Protein AF-A0A936G7E5-F1 (afdb_monomer)

Secondary structure (DSSP, 8-state):
--EEETT-EE---GGGGT----TTHHHHHHHHH-HHHHHHHHHH-PPEEHHHHHHTTSSSEEESTTHHHHHHHHHHHHHTS-HHHHHHHHHHHHHHH-TTHHHHHHHHHHHHHHHHTSHHHHHHHHHHHTTS-----

Solvent-accessible surface area (backbone atoms only — not comparable to full-atom values): 7495 Å² total; per-residue (Å²): 141,42,76,35,44,57,87,40,67,46,58,71,54,32,52,68,31,42,35,46,60,53,97,43,42,83,56,52,41,27,72,39,53,34,57,71,54,36,50,52,32,39,74,65,44,45,76,40,42,30,64,57,26,36,79,40,53,65,22,78,43,70,24,64,96,55,31,68,63,52,53,51,50,54,50,54,55,60,72,72,44,67,62,68,59,53,52,52,50,54,52,52,52,46,54,74,77,46,77,58,50,66,62,49,39,53,51,24,50,54,45,32,57,57,26,64,70,36,72,49,16,56,40,13,50,52,18,56,77,70,73,47,84,59,80,77,131

Mean predicted aligned error: 3.02 Å

pLDDT: mean 96.69, std 2.19, range [79.81, 98.69]

Foldseek 3Di:
DAEEEQADKDWQPQVLLQFFRAPLLVQPVCVQQNPVVSVVRSNVRDIQGPVNCCVRRVGVYYHYPCRVVVVVVVVVVVVPDDPVVVVVVVVVVCCVRPVPSVVSNVVSVVRRVVRCPDPSNVQSVVCVVVVHRGDDD

Radius of gyration: 18.09 Å; Cα contacts (8 Å, |Δi|>4): 154; chains: 1; bounding box: 50×24×43 Å

Sequence (137 aa):
MRIAKSSAYFVVGFSGIALAPDSGISIFLPKYIGLGRAQEYFYSNKKISAQLGYEWGLVNQVGGFNYQRLVMQIAADHAKGPREAFAAGKKAFNRAILPNLEDALNYEGILQDVAGKSAEHKEGVKAFFEKRHPRFE

Nearest PDB structures (foldseek):
  3qk8-assembly1_A  TM=8.781E-01  e=4.441E-08  Mycobacterium marinum M
  7m3w-assembly1_B  TM=9.256E-01  e=2.377E-07  Mycobacterium avium subsp. paratuberculosis K-10
  1wz8-assembly1_E  TM=8.824E-01  e=1.027E-07  Thermus thermophilus HB8
  3qk8-assembly1_B  TM=8.708E-01  e=2.704E-07  Mycobacterium marinum M
  3q1t-assembly1_C  TM=8.759E-01  e=8.636E-07  Mycobacterium avium 104

Structure (mmCIF, N/CA/C/O backbone):
data_AF-A0A936G7E5-F1
#
_entry.id   AF-A0A936G7E5-F1
#
loop_
_atom_site.group_PDB
_atom_site.id
_atom_site.type_symbol
_atom_site.label_atom_id
_atom_site.label_alt_id
_atom_site.label_comp_id
_atom_site.label_asym_id
_atom_site.label_entity_id
_atom_site.label_seq_id
_atom_site.pdbx_PDB_ins_code
_atom_site.Cartn_x
_atom_site.Cartn_y
_atom_site.Cartn_z
_atom_site.occupancy
_atom_site.B_iso_or_equiv
_atom_site.auth_seq_id
_atom_site.auth_comp_id
_atom_site.auth_asym_id
_atom_si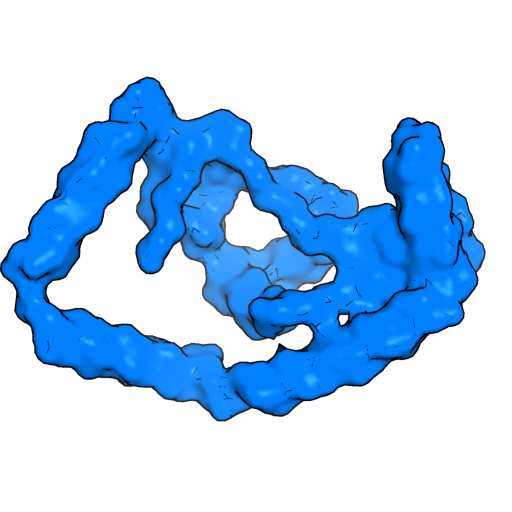te.auth_atom_id
_atom_site.pdbx_PDB_model_num
ATOM 1 N N . MET A 1 1 ? -9.662 -4.002 7.641 1.00 92.38 1 MET A N 1
ATOM 2 C CA . MET A 1 1 ? -9.148 -3.089 8.680 1.00 92.38 1 MET A CA 1
ATOM 3 C C . MET A 1 1 ? -7.648 -3.296 8.804 1.00 92.38 1 MET A C 1
ATOM 5 O O . MET A 1 1 ? -7.216 -4.439 8.722 1.00 92.38 1 MET A O 1
ATOM 9 N N . ARG A 1 2 ? -6.868 -2.223 8.938 1.00 97.06 2 ARG A N 1
ATOM 10 C CA . ARG A 1 2 ? -5.403 -2.250 9.056 1.00 97.06 2 ARG A CA 1
ATOM 11 C C . ARG A 1 2 ? -5.004 -1.567 10.360 1.00 97.06 2 ARG A C 1
ATOM 13 O O . ARG A 1 2 ? -5.317 -0.395 10.542 1.00 97.06 2 ARG A O 1
ATOM 20 N N . ILE A 1 3 ? -4.354 -2.294 11.260 1.00 97.75 3 ILE A N 1
ATOM 21 C CA . ILE A 1 3 ? -3.865 -1.777 12.544 1.00 97.75 3 ILE A CA 1
ATOM 22 C C . ILE A 1 3 ? -2.350 -1.924 12.512 1.00 97.75 3 ILE A C 1
ATOM 24 O O . ILE A 1 3 ? -1.853 -3.010 12.225 1.00 97.75 3 ILE A O 1
ATOM 28 N N . ALA A 1 4 ? -1.621 -0.846 12.772 1.00 97.94 4 ALA A N 1
ATOM 29 C CA . ALA A 1 4 ? -0.164 -0.851 12.750 1.00 97.94 4 ALA A CA 1
ATOM 30 C C . ALA A 1 4 ? 0.406 -0.642 14.150 1.00 97.94 4 ALA A C 1
ATOM 32 O O . ALA A 1 4 ? -0.167 0.081 14.964 1.00 97.94 4 ALA A O 1
ATOM 33 N N . LYS A 1 5 ? 1.561 -1.246 14.433 1.00 98.00 5 LYS A N 1
ATOM 34 C CA . LYS A 1 5 ? 2.352 -0.852 15.601 1.00 98.00 5 LYS A CA 1
ATOM 35 C C . LYS A 1 5 ? 2.950 0.532 15.346 1.00 98.00 5 LYS A C 1
ATOM 37 O O . LYS A 1 5 ? 3.311 0.828 14.211 1.00 98.00 5 LYS A O 1
ATOM 42 N N . SER A 1 6 ? 3.124 1.354 16.377 1.00 97.31 6 SER A N 1
ATOM 43 C CA . SER A 1 6 ? 3.730 2.690 16.242 1.00 97.31 6 SER A CA 1
ATOM 44 C C . SER A 1 6 ? 5.129 2.674 15.617 1.00 97.31 6 SER A C 1
ATOM 46 O O . SER A 1 6 ? 5.516 3.626 14.950 1.00 97.31 6 SER A O 1
ATOM 48 N N . SER A 1 7 ? 5.870 1.575 15.784 1.00 97.19 7 SER A N 1
ATOM 49 C CA . SER A 1 7 ? 7.194 1.368 15.189 1.00 97.19 7 SER A CA 1
ATOM 50 C C . SER A 1 7 ? 7.166 0.860 13.742 1.00 97.19 7 SER A C 1
ATOM 52 O O . SER A 1 7 ? 8.226 0.651 13.156 1.00 97.19 7 SER A O 1
ATOM 54 N N . ALA A 1 8 ? 5.989 0.569 13.180 1.00 98.12 8 ALA A N 1
ATOM 55 C CA . ALA A 1 8 ? 5.874 0.075 11.815 1.00 98.12 8 ALA A CA 1
ATOM 56 C C . ALA A 1 8 ? 6.103 1.201 10.799 1.00 98.12 8 ALA A C 1
ATOM 58 O O . ALA A 1 8 ? 5.846 2.380 11.055 1.00 98.12 8 ALA A O 1
ATOM 59 N N . TYR A 1 9 ? 6.557 0.809 9.616 1.00 98.44 9 TYR A N 1
ATOM 60 C CA . TYR A 1 9 ? 6.640 1.675 8.454 1.00 98.44 9 TYR A CA 1
ATOM 61 C C . TYR A 1 9 ? 6.302 0.873 7.197 1.00 98.44 9 TYR A C 1
ATOM 63 O O . TYR A 1 9 ? 6.408 -0.354 7.186 1.00 98.44 9 TYR A O 1
ATOM 71 N N . PHE A 1 10 ? 5.905 1.578 6.145 1.00 98.31 10 PHE A N 1
ATOM 72 C CA . PHE A 1 10 ? 5.518 1.016 4.857 1.00 98.31 10 PHE A CA 1
ATOM 73 C C . PHE A 1 10 ? 6.417 1.589 3.769 1.00 98.31 10 PHE A C 1
ATOM 75 O O . PHE A 1 10 ? 6.768 2.766 3.808 1.00 98.31 10 PHE A O 1
ATOM 82 N N . VAL A 1 11 ? 6.795 0.759 2.806 1.00 97.31 11 VAL A N 1
ATOM 83 C CA . VAL A 1 11 ? 7.578 1.155 1.632 1.00 97.31 11 VAL A CA 1
ATOM 84 C C . VAL A 1 11 ? 6.925 0.490 0.432 1.00 97.31 11 VAL A C 1
ATOM 86 O O . VAL A 1 11 ? 6.549 -0.676 0.530 1.00 97.31 11 VAL A O 1
ATOM 89 N N . VAL A 1 12 ? 6.770 1.221 -0.672 1.00 95.44 12 VAL A N 1
ATOM 90 C CA . VAL A 1 12 ? 6.211 0.653 -1.909 1.00 95.44 12 VAL A CA 1
ATOM 91 C C . VAL A 1 12 ? 7.171 -0.387 -2.496 1.00 95.44 12 VAL A C 1
ATOM 93 O O . VAL A 1 12 ? 6.743 -1.452 -2.916 1.00 95.44 12 VAL A O 1
ATOM 96 N N . GLY A 1 13 ? 8.478 -0.124 -2.445 1.00 94.44 13 GLY A N 1
ATOM 97 C CA . GLY A 1 13 ? 9.535 -1.124 -2.596 1.00 94.44 13 GLY A CA 1
ATOM 98 C C . GLY A 1 13 ? 9.980 -1.360 -4.034 1.00 94.44 13 GLY A C 1
ATOM 99 O O . GLY A 1 13 ? 11.182 -1.424 -4.280 1.00 94.44 13 GLY A O 1
ATOM 100 N N . PHE A 1 14 ? 9.038 -1.439 -4.976 1.00 96.06 14 PHE A N 1
ATOM 101 C CA . PHE A 1 14 ? 9.294 -1.866 -6.359 1.00 96.06 14 PHE A CA 1
ATOM 102 C C . PHE A 1 14 ? 10.338 -1.018 -7.096 1.00 96.06 14 PHE A C 1
ATOM 104 O O . PHE A 1 14 ? 11.285 -1.559 -7.664 1.00 96.06 14 PHE A O 1
ATOM 111 N N . SER A 1 15 ? 10.238 0.309 -7.019 1.00 94.31 15 SER A N 1
ATOM 112 C CA . SER A 1 15 ? 11.181 1.223 -7.680 1.00 94.31 15 SER A CA 1
ATOM 113 C C . SER A 1 15 ? 12.614 1.103 -7.153 1.00 94.31 15 SER A C 1
ATOM 115 O O . SER A 1 15 ? 13.561 1.375 -7.883 1.00 94.31 15 SER A O 1
ATOM 117 N N . GLY A 1 16 ? 12.801 0.627 -5.915 1.00 93.12 16 GLY A N 1
ATOM 118 C CA . GLY A 1 16 ? 14.127 0.377 -5.345 1.00 93.12 16 GLY A CA 1
ATOM 119 C C . GLY A 1 16 ? 14.914 -0.720 -6.061 1.00 93.12 16 GLY A C 1
ATOM 120 O O . GLY A 1 16 ? 16.135 -0.763 -5.940 1.00 93.12 16 GLY A O 1
ATOM 121 N N . ILE A 1 17 ? 14.223 -1.583 -6.808 1.00 96.50 17 ILE A N 1
ATOM 122 C CA . ILE A 1 17 ? 14.804 -2.648 -7.632 1.00 96.50 17 ILE A CA 1
ATOM 123 C C . ILE 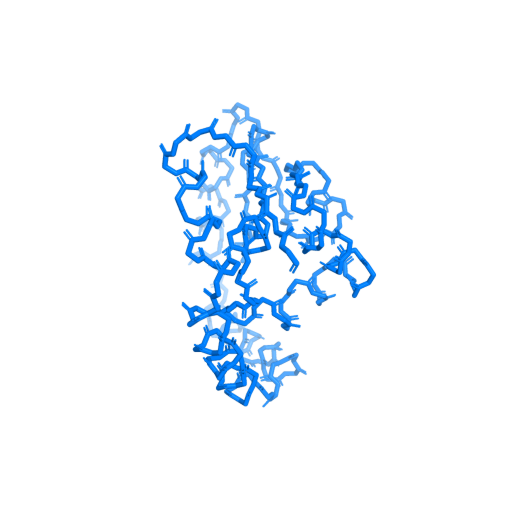A 1 17 ? 14.319 -2.566 -9.087 1.00 96.50 17 ILE A C 1
ATOM 125 O O . ILE A 1 17 ? 14.261 -3.586 -9.768 1.00 96.50 17 ILE A O 1
ATOM 129 N N . ALA A 1 18 ? 13.952 -1.362 -9.545 1.00 97.12 18 ALA A N 1
ATOM 130 C CA . ALA A 1 18 ? 13.476 -1.083 -10.904 1.00 97.12 18 ALA A CA 1
ATOM 131 C C . ALA A 1 18 ? 12.336 -2.006 -11.379 1.00 97.12 18 ALA A C 1
ATOM 133 O O . ALA A 1 18 ? 12.337 -2.512 -12.499 1.00 97.12 18 ALA A O 1
ATOM 134 N N . LEU A 1 19 ? 11.355 -2.233 -10.504 1.00 97.88 19 LEU A N 1
ATOM 135 C CA . LEU A 1 19 ? 10.123 -2.945 -10.829 1.00 97.88 19 LEU A CA 1
ATOM 136 C C . LEU A 1 19 ? 8.918 -2.007 -10.908 1.00 97.88 19 LEU A C 1
ATOM 138 O O . LEU A 1 19 ? 8.880 -0.936 -10.291 1.00 97.88 19 LEU A O 1
ATOM 142 N N . ALA A 1 20 ? 7.912 -2.451 -11.658 1.00 97.38 20 ALA A N 1
ATOM 143 C CA . ALA A 1 20 ? 6.600 -1.826 -11.697 1.00 97.38 20 ALA A CA 1
ATOM 144 C C . ALA A 1 20 ? 5.789 -2.190 -10.434 1.00 97.38 20 ALA A C 1
ATOM 146 O O . ALA A 1 20 ? 6.139 -3.136 -9.725 1.00 97.38 20 ALA A O 1
ATOM 147 N N . PRO A 1 21 ? 4.703 -1.461 -10.116 1.00 96.75 21 PRO A N 1
ATOM 148 C CA . PRO A 1 21 ? 3.756 -1.901 -9.097 1.00 96.75 21 PRO A CA 1
ATOM 149 C C . PRO A 1 21 ? 3.120 -3.250 -9.454 1.00 96.75 21 PRO A C 1
ATOM 151 O O . PRO A 1 21 ? 2.821 -3.500 -10.620 1.00 96.75 21 PRO A O 1
ATOM 154 N N . ASP A 1 22 ? 2.840 -4.067 -8.439 1.00 96.81 22 ASP A N 1
ATOM 155 C CA . ASP A 1 22 ? 2.047 -5.293 -8.562 1.00 96.81 22 ASP A CA 1
ATOM 156 C C . ASP A 1 22 ? 0.979 -5.416 -7.464 1.00 96.81 22 ASP A C 1
ATOM 158 O O . ASP A 1 22 ? 0.801 -4.518 -6.633 1.00 96.81 22 ASP A O 1
ATOM 162 N N . SER A 1 23 ? 0.255 -6.540 -7.453 1.00 96.12 23 SER A N 1
ATOM 163 C CA . SER A 1 23 ? -0.685 -6.922 -6.388 1.00 96.12 23 SER A CA 1
ATOM 164 C C . SER A 1 23 ? -1.822 -5.913 -6.141 1.00 96.12 23 SER A C 1
ATOM 166 O O . SER A 1 23 ? -2.385 -5.825 -5.045 1.00 96.12 23 SER A O 1
ATOM 168 N N . GLY A 1 24 ? -2.180 -5.143 -7.165 1.00 95.81 24 GLY A N 1
ATOM 169 C CA . GLY A 1 24 ? -3.219 -4.124 -7.164 1.00 95.81 24 GLY A CA 1
ATOM 170 C C . GLY A 1 24 ? -2.776 -2.800 -6.545 1.00 95.81 24 GLY A C 1
ATOM 171 O O . GLY A 1 24 ? -3.628 -1.960 -6.240 1.00 95.81 24 GLY A O 1
ATOM 172 N N . ILE A 1 25 ? -1.476 -2.584 -6.312 1.00 95.88 25 ILE A N 1
ATOM 173 C CA . ILE A 1 25 ? -0.961 -1.348 -5.706 1.00 95.88 25 ILE A CA 1
ATOM 174 C C . ILE A 1 25 ? -1.308 -0.118 -6.551 1.00 95.88 25 ILE A C 1
ATOM 176 O O . ILE A 1 25 ? -1.617 0.928 -5.971 1.00 95.88 25 ILE A O 1
ATOM 180 N N . SER A 1 26 ? -1.370 -0.250 -7.881 1.00 95.62 26 SER A N 1
ATOM 181 C CA . SER A 1 26 ? -1.815 0.818 -8.791 1.00 95.62 26 SER A CA 1
ATOM 182 C C . SER A 1 26 ? -3.257 1.277 -8.532 1.00 95.62 26 SER A C 1
ATOM 184 O O . SER A 1 26 ? -3.605 2.420 -8.825 1.00 95.62 26 SER A O 1
ATOM 186 N N . ILE A 1 27 ? -4.088 0.429 -7.917 1.00 95.69 27 ILE A N 1
ATOM 187 C CA . ILE A 1 27 ? -5.450 0.759 -7.490 1.00 95.69 27 ILE A CA 1
ATOM 188 C C . ILE A 1 27 ? -5.474 1.183 -6.023 1.00 95.69 27 ILE A C 1
ATOM 190 O O . ILE A 1 27 ? -6.046 2.218 -5.670 1.00 95.69 27 ILE A O 1
ATOM 194 N N . PHE A 1 28 ? -4.923 0.351 -5.141 1.00 95.44 28 PHE A N 1
ATOM 195 C CA . PHE A 1 28 ? -5.134 0.483 -3.705 1.00 95.44 28 PHE A CA 1
ATOM 196 C C . PHE A 1 28 ? -4.411 1.688 -3.120 1.00 95.44 28 PHE A C 1
ATOM 198 O O . PHE A 1 28 ? -5.011 2.433 -2.344 1.00 95.44 28 PHE A O 1
ATOM 205 N N . LEU A 1 29 ? -3.147 1.905 -3.488 1.00 96.25 29 LEU A N 1
ATOM 206 C CA . LEU A 1 29 ? -2.353 2.973 -2.892 1.00 96.25 29 LEU A CA 1
ATOM 207 C C . LEU A 1 29 ? -2.936 4.359 -3.233 1.00 96.25 29 LEU A C 1
ATOM 209 O O . LEU A 1 29 ? -3.223 5.101 -2.290 1.00 96.25 29 LEU A O 1
ATOM 213 N N . PRO A 1 30 ? -3.252 4.697 -4.503 1.00 95.88 30 PRO A N 1
ATOM 214 C CA . PRO A 1 30 ? -3.921 5.958 -4.828 1.00 95.88 30 PRO A CA 1
ATOM 215 C C . PRO A 1 30 ? -5.286 6.128 -4.156 1.00 95.88 30 PRO A C 1
ATOM 217 O O . PRO A 1 30 ? -5.626 7.240 -3.759 1.00 95.88 30 PRO A O 1
ATOM 220 N N . LYS A 1 31 ? -6.068 5.051 -3.991 1.00 94.62 31 LYS A N 1
ATOM 221 C CA . LYS A 1 31 ? -7.367 5.118 -3.299 1.00 94.62 31 LYS A CA 1
ATOM 222 C C . LYS A 1 31 ? -7.234 5.408 -1.809 1.00 94.62 31 LYS A C 1
ATOM 224 O O . LYS A 1 31 ? -8.126 6.038 -1.251 1.00 94.62 31 LYS A O 1
ATOM 229 N N . TYR A 1 32 ? -6.167 4.939 -1.165 1.00 95.19 32 TYR A N 1
ATOM 230 C CA . TYR A 1 32 ? -5.954 5.196 0.256 1.00 95.19 32 TYR A CA 1
ATOM 231 C C . TYR A 1 32 ? -5.333 6.563 0.504 1.00 95.19 32 TYR A C 1
ATOM 233 O O . TYR A 1 32 ? -5.867 7.307 1.312 1.00 95.19 32 TYR A O 1
ATOM 241 N N . ILE A 1 33 ? -4.241 6.906 -0.184 1.00 97.12 33 ILE A N 1
ATOM 242 C CA . ILE A 1 33 ? -3.440 8.092 0.168 1.00 97.12 33 ILE A CA 1
ATOM 243 C C . ILE A 1 33 ? -3.517 9.233 -0.855 1.00 97.12 33 ILE A C 1
ATOM 245 O O . ILE A 1 33 ? -2.921 10.290 -0.634 1.00 97.12 33 ILE A O 1
ATOM 249 N N . GLY A 1 34 ? -4.273 9.054 -1.942 1.00 97.44 34 GLY A N 1
ATOM 250 C CA . GLY A 1 34 ? -4.348 9.973 -3.078 1.00 97.44 34 GLY A CA 1
ATOM 251 C C . GLY A 1 34 ? -3.267 9.698 -4.128 1.00 97.44 34 GLY A C 1
ATOM 252 O O . GLY A 1 34 ? -2.161 9.265 -3.803 1.00 97.44 34 GLY A O 1
ATOM 253 N N . LEU A 1 35 ? -3.575 9.973 -5.402 1.00 97.62 35 LEU A N 1
ATOM 254 C CA . LEU A 1 35 ? -2.684 9.675 -6.532 1.00 97.62 35 LEU A CA 1
ATOM 255 C C . LEU A 1 35 ? -1.323 10.378 -6.426 1.00 97.62 35 LEU A C 1
ATOM 257 O O . LEU A 1 35 ? -0.299 9.725 -6.598 1.00 97.62 35 LEU A O 1
ATOM 261 N N . GLY A 1 36 ? -1.300 11.670 -6.080 1.00 98.38 36 GLY A N 1
ATOM 262 C CA . GLY A 1 36 ? -0.047 12.428 -5.977 1.00 98.38 36 GLY A CA 1
ATOM 263 C C . GLY A 1 36 ? 0.917 11.846 -4.939 1.00 98.38 36 GLY A C 1
ATOM 264 O O . GLY A 1 36 ? 2.094 11.653 -5.228 1.00 98.38 36 GLY A O 1
ATOM 265 N N . ARG A 1 37 ? 0.407 11.467 -3.756 1.00 98.12 37 ARG A N 1
ATOM 266 C CA . ARG A 1 37 ? 1.227 10.817 -2.719 1.00 98.12 37 ARG A CA 1
ATOM 267 C C . ARG A 1 37 ? 1.656 9.415 -3.140 1.00 98.12 37 ARG A C 1
ATOM 269 O O . ARG A 1 37 ? 2.795 9.032 -2.903 1.00 98.12 37 ARG A O 1
ATOM 276 N N . ALA A 1 38 ? 0.769 8.651 -3.778 1.00 98.06 38 ALA A N 1
ATOM 277 C CA . ALA A 1 38 ? 1.105 7.322 -4.281 1.00 98.06 38 ALA A CA 1
ATOM 278 C C . ALA A 1 38 ? 2.266 7.373 -5.288 1.00 98.06 38 ALA A C 1
ATOM 280 O O . ALA A 1 38 ? 3.207 6.593 -5.169 1.00 98.06 38 ALA A O 1
ATOM 281 N N . GLN A 1 39 ? 2.235 8.328 -6.221 1.00 97.81 39 GLN A N 1
ATOM 282 C CA . GLN A 1 39 ? 3.312 8.554 -7.185 1.00 97.81 39 GLN A CA 1
ATOM 283 C C . GLN A 1 39 ? 4.605 9.006 -6.502 1.00 97.81 39 GLN A C 1
ATOM 285 O O . GLN A 1 39 ? 5.651 8.412 -6.744 1.00 97.81 39 GLN A O 1
ATOM 290 N N . GLU A 1 40 ? 4.540 9.996 -5.605 1.00 97.94 40 GLU A N 1
ATOM 291 C CA . GLU A 1 40 ? 5.716 10.472 -4.865 1.00 97.94 40 GLU A CA 1
ATOM 292 C C . GLU A 1 40 ? 6.425 9.322 -4.134 1.00 97.94 40 GLU A C 1
ATOM 294 O O . GLU A 1 40 ? 7.647 9.183 -4.221 1.00 97.94 40 GLU A O 1
ATOM 299 N N . TYR A 1 41 ? 5.672 8.477 -3.428 1.00 97.81 41 TYR A N 1
ATOM 300 C CA . TYR A 1 41 ? 6.238 7.381 -2.640 1.00 97.81 41 TYR A CA 1
ATOM 301 C C . TYR A 1 41 ? 6.640 6.170 -3.478 1.00 97.81 41 TYR A C 1
ATOM 303 O O . TYR A 1 41 ? 7.561 5.455 -3.083 1.00 97.81 41 TYR A O 1
ATOM 311 N N . PHE A 1 42 ? 6.014 5.962 -4.638 1.00 97.81 42 PHE A N 1
ATOM 312 C CA . PHE A 1 42 ? 6.516 5.011 -5.621 1.00 97.81 42 PHE A CA 1
ATOM 313 C C . PHE A 1 42 ? 7.868 5.482 -6.170 1.00 97.81 42 PHE A C 1
ATOM 315 O O . PHE A 1 42 ? 8.843 4.757 -6.032 1.00 97.81 42 PHE A O 1
ATOM 322 N N . TYR A 1 43 ? 7.990 6.705 -6.692 1.00 96.19 43 TYR A N 1
ATOM 323 C CA . TYR A 1 43 ? 9.244 7.173 -7.304 1.00 96.19 43 TYR A CA 1
ATOM 324 C C . TYR A 1 43 ? 10.384 7.356 -6.300 1.00 96.19 43 TYR A C 1
ATOM 326 O O . TYR A 1 43 ? 11.525 7.008 -6.582 1.00 96.19 43 TYR A O 1
ATOM 334 N N . SER A 1 44 ? 10.091 7.897 -5.117 1.00 95.69 44 SER A N 1
ATOM 335 C CA . SER A 1 44 ? 11.125 8.178 -4.114 1.00 95.69 44 SER A CA 1
ATOM 336 C C . SER A 1 44 ? 11.509 6.970 -3.259 1.00 95.69 44 SER A C 1
ATOM 338 O O . SER A 1 44 ? 12.504 7.032 -2.537 1.00 95.69 44 SER A O 1
ATOM 340 N N . ASN A 1 45 ? 10.699 5.906 -3.283 1.00 95.25 45 ASN A N 1
ATOM 341 C CA . ASN A 1 45 ? 10.832 4.721 -2.434 1.00 95.25 45 ASN A CA 1
ATOM 342 C C . ASN A 1 45 ? 10.992 5.037 -0.928 1.00 95.25 45 ASN A C 1
ATOM 344 O O . ASN A 1 45 ? 11.638 4.303 -0.174 1.00 95.25 45 ASN A O 1
ATOM 348 N N . LYS A 1 46 ? 10.437 6.168 -0.475 1.00 96.88 46 LYS A N 1
ATOM 349 C CA . LYS A 1 46 ? 10.522 6.618 0.919 1.00 96.88 46 LYS A CA 1
ATOM 350 C C . LYS A 1 46 ? 9.658 5.757 1.842 1.00 96.88 46 LYS A C 1
ATOM 352 O O . LYS A 1 46 ? 8.684 5.126 1.435 1.00 96.88 46 LYS A O 1
ATOM 357 N N . LYS A 1 47 ? 9.998 5.785 3.133 1.00 98.12 47 LYS A N 1
ATOM 358 C CA . LYS A 1 47 ? 9.206 5.160 4.199 1.00 98.12 47 LYS A CA 1
ATOM 359 C C . LYS A 1 47 ? 8.011 6.037 4.571 1.00 98.12 47 LYS A C 1
ATOM 361 O O . LYS A 1 47 ? 8.184 7.214 4.869 1.00 98.12 47 LYS A O 1
ATOM 366 N N . ILE A 1 48 ? 6.833 5.431 4.655 1.00 98.44 48 ILE A N 1
ATOM 367 C CA . ILE A 1 48 ? 5.639 5.994 5.291 1.00 98.44 48 ILE A CA 1
ATOM 368 C C . ILE A 1 48 ? 5.608 5.466 6.727 1.00 98.44 48 ILE A C 1
ATOM 370 O O . ILE A 1 48 ? 5.526 4.256 6.934 1.00 98.44 48 ILE A O 1
ATOM 374 N N . SER A 1 49 ? 5.696 6.340 7.730 1.00 98.62 49 SER A N 1
ATOM 375 C CA . SER A 1 49 ? 5.578 5.919 9.134 1.00 98.62 49 SER A CA 1
ATOM 376 C C . SER A 1 49 ? 4.152 5.451 9.455 1.00 98.62 49 SER A C 1
ATOM 378 O O . SER A 1 49 ? 3.201 5.836 8.777 1.00 98.62 49 SER A O 1
ATOM 380 N N . ALA A 1 50 ? 3.969 4.651 10.511 1.00 98.31 50 ALA A N 1
ATOM 381 C CA . ALA A 1 50 ? 2.631 4.256 10.966 1.00 98.31 50 ALA A CA 1
ATOM 382 C C . ALA A 1 50 ? 1.717 5.462 11.244 1.00 98.31 50 ALA A C 1
ATOM 384 O O . ALA A 1 50 ? 0.542 5.435 10.882 1.00 98.31 50 ALA A O 1
ATOM 385 N N . GLN A 1 51 ? 2.271 6.524 11.836 1.00 98.31 51 GLN A N 1
ATOM 386 C CA . GLN A 1 51 ? 1.544 7.752 12.151 1.00 98.31 51 GLN A CA 1
ATOM 387 C C . GLN A 1 51 ? 1.087 8.486 10.883 1.00 98.31 51 GLN A C 1
ATOM 389 O O . GLN A 1 51 ? -0.093 8.795 10.742 1.00 98.31 51 GLN A O 1
ATOM 394 N N . LEU A 1 52 ? 1.986 8.666 9.913 1.00 98.12 52 LEU A N 1
ATOM 395 C CA . LEU A 1 52 ? 1.644 9.280 8.630 1.00 98.12 52 LEU A CA 1
ATOM 396 C C . LEU A 1 52 ? 0.636 8.425 7.849 1.00 98.12 52 LEU A C 1
ATOM 398 O O . LEU A 1 52 ? -0.309 8.929 7.248 1.00 98.12 52 LEU A O 1
ATOM 402 N N . GLY A 1 53 ? 0.799 7.102 7.910 1.00 98.38 53 GLY A N 1
ATOM 403 C CA . GLY A 1 53 ? -0.148 6.159 7.333 1.00 98.38 53 GLY A CA 1
ATOM 404 C C . GLY A 1 53 ? -1.542 6.269 7.952 1.00 98.38 53 GLY A C 1
ATOM 405 O O . GLY A 1 53 ? -2.527 6.066 7.249 1.00 98.38 53 GLY A O 1
ATOM 406 N N . TYR A 1 54 ? -1.653 6.598 9.238 1.00 98.12 54 TYR A N 1
ATOM 407 C CA . TYR A 1 54 ? -2.939 6.837 9.889 1.00 98.12 54 TYR A CA 1
ATOM 408 C C . TYR A 1 54 ? -3.568 8.146 9.415 1.00 98.12 54 TYR A C 1
ATOM 410 O O . TYR A 1 54 ? -4.721 8.148 8.990 1.00 98.12 54 TYR A O 1
ATOM 418 N N . GLU A 1 55 ? -2.788 9.226 9.393 1.00 98.19 55 GLU A N 1
ATOM 419 C CA . GLU A 1 55 ? -3.224 10.547 8.920 1.00 98.19 55 GLU A CA 1
ATOM 420 C C . GLU A 1 55 ? -3.724 10.521 7.472 1.00 98.19 55 GLU A C 1
ATOM 422 O O . GLU A 1 55 ? -4.650 11.247 7.115 1.00 98.19 55 GLU A O 1
ATOM 427 N N . TRP A 1 56 ? -3.141 9.665 6.631 1.00 97.81 56 TRP A N 1
ATOM 428 C CA . TRP A 1 56 ? -3.550 9.511 5.236 1.00 97.81 56 TRP A CA 1
ATOM 429 C C . TRP A 1 56 ? -4.581 8.408 4.997 1.00 97.81 56 TRP A C 1
ATOM 431 O O . TRP A 1 56 ? -4.999 8.234 3.861 1.00 97.81 56 TRP A O 1
ATOM 441 N N . GLY A 1 57 ? -4.981 7.635 6.010 1.00 96.62 57 GLY A N 1
ATOM 442 C CA . GLY A 1 57 ? -5.932 6.526 5.845 1.00 96.62 57 GLY A CA 1
ATOM 443 C C . GLY A 1 57 ? -5.341 5.231 5.259 1.00 96.62 57 GLY A C 1
ATOM 444 O O . GLY A 1 57 ? -6.068 4.263 4.992 1.00 96.62 57 GLY A O 1
ATOM 445 N N . LEU A 1 58 ? -4.014 5.150 5.110 1.00 97.88 58 LEU A N 1
ATOM 446 C CA . LEU A 1 58 ? -3.309 3.903 4.798 1.00 97.88 58 LEU A CA 1
ATOM 447 C C . LEU A 1 58 ? -3.455 2.878 5.926 1.00 97.88 58 LEU A C 1
ATOM 449 O O . LEU A 1 58 ? -3.530 1.688 5.646 1.00 97.88 58 LEU A O 1
ATOM 453 N N . VAL A 1 59 ? -3.564 3.300 7.185 1.00 98.06 59 VAL A N 1
ATOM 454 C CA . VAL A 1 59 ? -3.948 2.432 8.310 1.00 98.06 59 VAL A CA 1
ATOM 455 C C . VAL A 1 59 ? -5.124 3.031 9.067 1.00 98.06 59 VAL A C 1
ATOM 457 O O . VAL A 1 59 ? -5.321 4.238 9.074 1.00 98.06 59 VAL A O 1
ATOM 460 N N . ASN A 1 60 ? -5.935 2.180 9.691 1.00 97.44 60 ASN A N 1
ATOM 461 C CA . ASN A 1 60 ? -7.116 2.615 10.431 1.00 97.44 60 ASN A CA 1
ATOM 462 C C . ASN A 1 60 ? -6.796 2.999 11.875 1.00 97.44 60 ASN A C 1
ATOM 464 O O . ASN A 1 60 ? -7.528 3.796 12.441 1.00 97.44 60 ASN A O 1
ATOM 468 N N . GLN A 1 61 ? -5.764 2.402 12.482 1.00 96.81 61 GLN A N 1
ATOM 469 C CA . GLN A 1 61 ? -5.341 2.686 13.855 1.00 96.81 61 GLN A CA 1
ATOM 470 C C . GLN A 1 61 ? -3.849 2.403 14.047 1.00 96.81 61 GLN A C 1
ATOM 472 O O . GLN A 1 61 ? -3.277 1.542 13.367 1.00 96.81 61 GLN A O 1
ATOM 477 N N . VAL A 1 62 ? -3.250 3.082 15.026 1.00 97.38 62 VAL A N 1
ATOM 478 C CA . VAL A 1 62 ? -1.862 2.879 15.455 1.00 97.38 62 VAL A CA 1
ATOM 479 C C . VAL A 1 62 ? -1.843 2.492 16.930 1.00 97.38 62 VAL A C 1
ATOM 481 O O . VAL A 1 62 ? -2.334 3.228 17.780 1.00 97.38 62 VAL A O 1
ATOM 484 N N . GLY A 1 63 ? -1.276 1.328 17.238 1.00 95.06 63 GLY A N 1
ATOM 485 C CA . GLY A 1 63 ? -1.100 0.835 18.602 1.00 95.06 63 GLY A CA 1
ATOM 486 C C . GLY A 1 63 ? 0.348 0.972 19.068 1.00 95.06 63 GLY A C 1
ATOM 487 O O . GLY A 1 63 ? 1.271 0.558 18.368 1.00 95.06 63 GLY A O 1
ATOM 488 N N . GLY A 1 64 ? 0.554 1.523 20.262 1.00 94.44 64 GLY A N 1
ATOM 489 C CA . GLY A 1 64 ? 1.867 1.595 20.904 1.00 94.44 64 GLY A CA 1
ATOM 490 C C . GLY A 1 64 ? 2.192 0.316 21.682 1.00 94.44 64 GLY A C 1
ATOM 491 O O . GLY A 1 64 ? 2.171 -0.794 21.146 1.00 94.44 64 GLY A O 1
ATOM 492 N N . PHE A 1 65 ? 2.459 0.464 22.981 1.00 93.19 65 PHE A N 1
ATOM 493 C CA . PHE A 1 65 ? 2.718 -0.657 23.897 1.00 93.19 65 PHE A CA 1
ATOM 494 C C . PHE A 1 65 ? 1.513 -1.604 24.053 1.00 93.19 65 PHE A C 1
ATOM 496 O O . PHE A 1 65 ? 1.678 -2.791 24.316 1.00 93.19 65 PHE A O 1
ATOM 503 N N . ASN A 1 66 ? 0.295 -1.100 23.848 1.00 89.56 66 ASN A N 1
ATOM 504 C CA . ASN A 1 66 ? -0.957 -1.846 23.963 1.00 89.56 66 ASN A CA 1
ATOM 505 C C . ASN A 1 66 ? -1.405 -2.523 22.653 1.00 89.56 66 ASN A C 1
ATOM 507 O O . ASN A 1 66 ? -2.514 -3.054 22.614 1.00 89.56 66 ASN A O 1
ATOM 511 N N . TYR A 1 67 ? -0.577 -2.523 21.599 1.00 96.19 67 TYR A N 1
ATOM 512 C CA . TYR A 1 67 ? -0.936 -3.005 20.258 1.00 96.19 67 TYR A CA 1
ATOM 513 C C . TYR A 1 67 ? -1.648 -4.367 20.258 1.00 96.19 67 TYR A C 1
ATOM 515 O O . TYR A 1 67 ? -2.710 -4.497 19.659 1.00 96.19 67 TYR A O 1
ATOM 523 N N . GLN A 1 68 ? -1.125 -5.366 20.979 1.00 96.81 68 GLN A N 1
ATOM 524 C CA . GLN A 1 68 ? -1.746 -6.697 20.992 1.00 96.81 68 GLN A CA 1
ATOM 525 C C . GLN A 1 68 ? -3.132 -6.702 21.634 1.00 96.81 68 GLN A C 1
ATOM 527 O O . GLN A 1 68 ? -4.068 -7.289 21.096 1.00 96.81 68 GLN A O 1
ATOM 532 N N . ARG A 1 69 ? -3.291 -5.997 22.760 1.00 96.44 69 ARG A N 1
ATOM 533 C CA . ARG A 1 69 ? -4.594 -5.864 23.418 1.00 96.44 69 ARG A CA 1
ATOM 534 C C . ARG A 1 69 ? -5.594 -5.164 22.497 1.00 96.44 69 ARG A C 1
ATOM 536 O O . ARG A 1 69 ? -6.728 -5.615 22.396 1.00 96.44 69 ARG A O 1
ATOM 543 N N . LEU A 1 70 ? -5.162 -4.106 21.810 1.00 95.69 70 LEU A N 1
ATOM 544 C CA . LEU A 1 70 ? -5.982 -3.364 20.853 1.00 95.69 70 LEU A CA 1
ATOM 545 C C . LEU A 1 70 ? -6.482 -4.262 19.712 1.00 95.69 70 LEU A C 1
ATOM 547 O O . LEU A 1 70 ? -7.679 -4.294 19.436 1.00 95.69 70 LEU A O 1
ATOM 551 N N . VAL A 1 71 ? -5.577 -5.017 19.079 1.00 97.62 71 VAL A N 1
ATOM 552 C CA . VAL A 1 71 ? -5.915 -5.939 17.982 1.00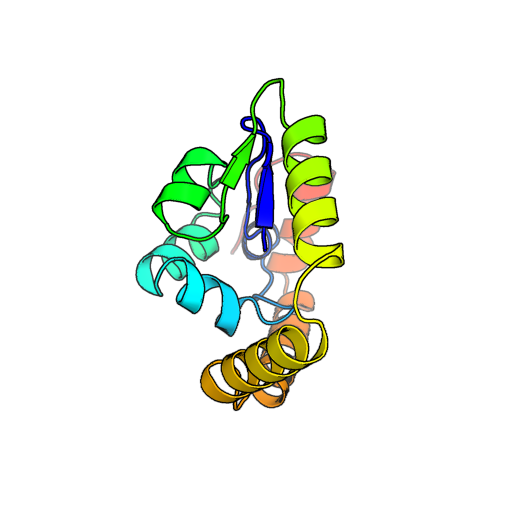 97.62 71 VAL A CA 1
ATOM 553 C C . VAL A 1 71 ? -6.910 -7.001 18.447 1.00 97.62 71 VAL A C 1
ATOM 555 O O . VAL A 1 71 ? -7.924 -7.217 17.783 1.00 97.62 71 VAL A O 1
ATOM 558 N N . MET A 1 72 ? -6.653 -7.628 19.599 1.00 98.00 72 MET A N 1
ATOM 559 C CA . MET A 1 72 ? -7.523 -8.673 20.146 1.00 98.00 72 MET A CA 1
ATOM 560 C C . MET A 1 72 ? -8.914 -8.147 20.494 1.00 98.00 72 MET A C 1
ATOM 562 O O . MET A 1 72 ? -9.905 -8.802 20.178 1.00 98.00 72 MET A O 1
ATOM 566 N N . GLN A 1 73 ? -8.997 -6.958 21.095 1.00 97.25 73 GLN A N 1
ATOM 567 C CA . GLN A 1 73 ? -10.272 -6.325 21.420 1.00 97.25 73 GLN A CA 1
ATOM 568 C C . GLN A 1 73 ? -11.093 -6.065 20.153 1.00 97.25 73 GLN A C 1
ATOM 570 O O . GLN A 1 73 ? -12.233 -6.508 20.049 1.00 97.25 73 GLN A O 1
ATOM 575 N N . ILE A 1 74 ? -10.482 -5.435 19.148 1.00 96.50 74 ILE A N 1
ATOM 576 C CA . ILE A 1 74 ? -11.147 -5.131 17.877 1.00 96.50 74 ILE A CA 1
ATOM 577 C C . ILE A 1 74 ? -11.620 -6.412 17.182 1.00 96.50 74 ILE A C 1
ATOM 579 O O . ILE A 1 74 ? -12.733 -6.448 16.657 1.00 96.50 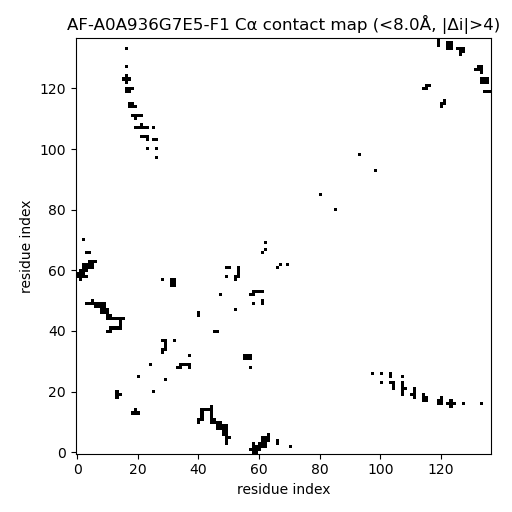74 ILE A O 1
ATOM 583 N N . ALA A 1 75 ? -10.801 -7.464 17.161 1.00 97.50 75 ALA A N 1
ATOM 584 C CA . ALA A 1 75 ? -11.187 -8.742 16.572 1.00 97.50 75 ALA A CA 1
ATOM 585 C C . ALA A 1 75 ? -12.379 -9.375 17.311 1.00 97.50 75 ALA A C 1
ATOM 587 O O . ALA A 1 75 ? -13.322 -9.831 16.664 1.00 97.50 75 ALA A O 1
ATOM 588 N N . ALA A 1 76 ? -12.364 -9.356 18.648 1.00 98.12 76 ALA A N 1
ATOM 589 C CA . ALA A 1 76 ? -13.452 -9.875 19.472 1.00 98.12 76 ALA A CA 1
ATOM 590 C C . ALA A 1 76 ? -14.766 -9.110 19.246 1.00 98.12 76 ALA A C 1
ATOM 592 O O . ALA A 1 76 ? -15.826 -9.730 19.165 1.00 98.12 76 ALA A O 1
ATOM 593 N N . ASP A 1 77 ? -14.701 -7.788 19.093 1.00 97.25 77 ASP A N 1
ATOM 594 C CA . ASP A 1 77 ? -15.880 -6.958 18.837 1.00 97.25 77 ASP A CA 1
ATOM 595 C C . ASP A 1 77 ? -16.473 -7.232 17.448 1.00 97.25 77 ASP A C 1
ATOM 597 O O . ASP A 1 77 ? -17.682 -7.421 17.316 1.00 97.25 77 ASP A O 1
ATOM 601 N N . HIS A 1 78 ? -15.634 -7.360 16.412 1.00 96.44 78 HIS A N 1
ATOM 602 C CA . HIS A 1 78 ? -16.104 -7.742 15.075 1.00 96.44 78 HIS A CA 1
ATOM 603 C C . HIS A 1 78 ? -16.700 -9.153 15.045 1.00 96.44 78 HIS A C 1
ATOM 605 O O . HIS A 1 78 ? -17.690 -9.377 14.351 1.00 96.44 78 HIS A O 1
ATOM 611 N N . ALA A 1 79 ? -16.129 -10.101 15.794 1.00 97.75 79 ALA A N 1
ATOM 612 C CA . ALA A 1 79 ? -16.636 -11.471 15.865 1.00 97.75 79 ALA A CA 1
ATOM 613 C C . ALA A 1 79 ? -18.041 -11.555 16.489 1.00 97.75 79 ALA A C 1
ATOM 615 O O . ALA A 1 79 ? -18.799 -12.463 16.159 1.00 97.75 79 ALA A O 1
ATOM 616 N N . LYS A 1 80 ? -18.396 -10.601 17.358 1.00 98.06 80 LYS A N 1
ATOM 617 C CA . LYS A 1 80 ? -19.729 -10.480 17.971 1.00 98.06 80 LYS A CA 1
ATOM 618 C C . LYS A 1 80 ? -20.723 -9.674 17.124 1.00 98.06 80 LYS A C 1
ATOM 620 O O . LYS A 1 80 ? -21.887 -9.570 17.499 1.00 98.06 80 LYS A O 1
ATOM 625 N N . GLY A 1 81 ? -20.275 -9.064 16.026 1.00 97.06 81 GLY A N 1
ATOM 626 C CA . GLY A 1 81 ? -21.100 -8.192 15.192 1.00 97.06 81 GLY A CA 1
ATOM 627 C C . GLY A 1 81 ? -22.010 -8.933 14.198 1.00 97.06 81 GLY A C 1
ATOM 628 O O . GLY A 1 81 ? -21.924 -10.154 14.048 1.00 97.06 81 GLY A O 1
ATOM 629 N N . PRO A 1 82 ? -22.881 -8.198 13.478 1.00 98.06 82 PRO A N 1
ATOM 630 C CA . PRO A 1 82 ? -23.832 -8.767 12.523 1.00 98.06 82 PRO A CA 1
ATOM 631 C C . PRO A 1 82 ? -23.120 -9.280 11.262 1.00 98.06 82 PRO A C 1
ATOM 633 O O . PRO A 1 82 ? -22.891 -8.546 10.295 1.00 98.06 82 PRO A O 1
ATOM 636 N N . ARG A 1 83 ? -22.771 -10.568 11.271 1.00 97.62 83 ARG A N 1
ATOM 637 C CA . ARG A 1 83 ? -21.969 -11.247 10.243 1.00 97.62 83 ARG A CA 1
ATOM 638 C C . ARG A 1 83 ? -22.485 -11.026 8.819 1.00 97.62 83 ARG A C 1
ATOM 640 O O . ARG A 1 83 ? -21.698 -10.719 7.923 1.00 97.62 83 ARG A O 1
ATOM 647 N N . GLU A 1 84 ? -23.786 -11.180 8.595 1.00 98.44 84 GLU A N 1
ATOM 648 C CA . GLU A 1 84 ? -24.414 -11.057 7.277 1.00 98.44 84 GLU A CA 1
ATOM 649 C C . GLU A 1 84 ? -24.340 -9.618 6.762 1.00 98.44 84 GLU A C 1
ATOM 651 O O . GLU A 1 84 ? -23.981 -9.394 5.604 1.00 98.44 84 GLU A O 1
ATOM 656 N N . ALA A 1 85 ? -24.597 -8.639 7.634 1.00 98.50 85 ALA A N 1
ATOM 657 C CA . ALA A 1 85 ? -24.499 -7.224 7.292 1.00 98.50 85 ALA A CA 1
ATOM 658 C C . ALA A 1 85 ? -23.050 -6.827 6.967 1.00 98.50 85 ALA A C 1
ATOM 660 O O . ALA A 1 85 ? -22.805 -6.145 5.972 1.00 98.50 85 ALA A O 1
ATOM 661 N N . PHE A 1 86 ? -22.069 -7.312 7.737 1.00 98.12 86 PHE A N 1
ATOM 662 C CA . PHE A 1 86 ? -20.649 -7.100 7.440 1.00 98.12 86 PHE A CA 1
ATOM 663 C C . PHE A 1 86 ? -20.236 -7.713 6.101 1.00 98.12 86 PHE A C 1
ATOM 665 O O . PHE A 1 86 ? -19.523 -7.077 5.320 1.00 98.12 86 PHE A O 1
ATOM 672 N N . ALA A 1 87 ? -20.702 -8.927 5.804 1.00 98.31 87 ALA A N 1
ATOM 673 C CA . ALA A 1 87 ? -20.436 -9.572 4.525 1.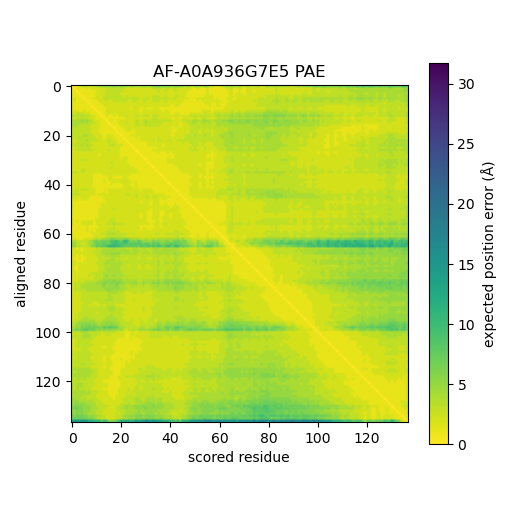00 98.31 87 ALA A CA 1
ATOM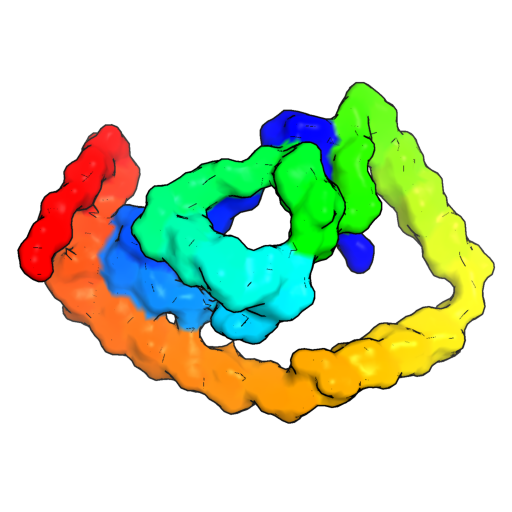 674 C C . ALA A 1 87 ? -21.051 -8.786 3.355 1.00 98.31 87 ALA A C 1
ATOM 676 O O . ALA A 1 87 ? -20.374 -8.568 2.348 1.00 98.31 87 ALA A O 1
ATOM 677 N N . ALA A 1 88 ? -22.299 -8.329 3.492 1.00 98.69 88 ALA A N 1
ATOM 678 C CA . ALA A 1 88 ? -22.975 -7.513 2.486 1.00 98.69 88 ALA A CA 1
ATOM 679 C C . ALA A 1 88 ? -22.253 -6.174 2.264 1.00 98.69 88 ALA A C 1
ATOM 681 O O . ALA A 1 88 ? -21.943 -5.829 1.124 1.00 98.69 88 ALA A O 1
ATOM 682 N N . GLY A 1 89 ? -21.890 -5.473 3.343 1.00 98.38 89 GLY A N 1
ATOM 683 C CA . GLY A 1 89 ? -21.132 -4.222 3.281 1.00 98.38 89 GLY A CA 1
ATOM 684 C C . GLY A 1 89 ? -19.777 -4.393 2.592 1.00 98.38 89 GLY A C 1
ATOM 685 O O . GLY A 1 89 ? -19.452 -3.641 1.676 1.00 98.38 89 GLY A O 1
ATOM 686 N N . LYS A 1 90 ? -19.009 -5.437 2.945 1.00 97.50 90 LYS A N 1
ATOM 687 C CA . LYS A 1 90 ? -17.723 -5.742 2.291 1.00 97.50 90 LYS A CA 1
ATOM 688 C C . LYS A 1 90 ? -17.888 -5.969 0.785 1.00 97.50 90 LYS A C 1
ATOM 690 O O . LYS A 1 90 ? -17.089 -5.451 0.008 1.00 97.50 90 LYS A O 1
ATOM 695 N N . LYS A 1 91 ? -18.915 -6.720 0.364 1.00 97.62 91 LYS A N 1
ATOM 696 C CA . LYS A 1 91 ? -19.215 -6.936 -1.062 1.00 97.62 91 LYS A CA 1
ATOM 697 C C . LYS A 1 91 ? -19.560 -5.622 -1.765 1.00 97.62 91 LYS A C 1
ATOM 699 O O . LYS A 1 91 ? -19.006 -5.355 -2.829 1.00 97.62 91 LYS A O 1
ATOM 704 N N . ALA A 1 92 ? -20.422 -4.802 -1.163 1.00 98.19 92 ALA A N 1
ATOM 705 C CA . ALA A 1 92 ? -20.845 -3.522 -1.725 1.00 98.19 92 ALA A CA 1
AT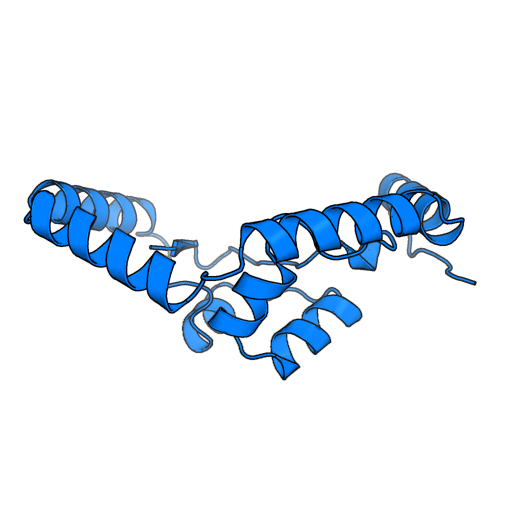OM 706 C C . ALA A 1 92 ? -19.666 -2.554 -1.900 1.00 98.19 92 ALA A C 1
ATOM 708 O O . ALA A 1 92 ? -19.467 -2.030 -2.996 1.00 98.19 92 ALA A O 1
ATOM 709 N N . PHE A 1 93 ? -18.832 -2.380 -0.867 1.00 96.44 93 PHE A N 1
ATOM 710 C CA . PHE A 1 93 ? -17.643 -1.531 -0.957 1.00 96.44 93 PHE A CA 1
ATOM 711 C C . PHE A 1 93 ? -16.681 -2.024 -2.035 1.00 96.44 93 PHE A C 1
ATOM 713 O O . PHE A 1 93 ? -16.299 -1.245 -2.904 1.00 96.44 93 PHE A O 1
ATOM 720 N N . ASN A 1 94 ? -16.337 -3.317 -2.030 1.00 95.00 94 ASN A N 1
ATOM 721 C CA . ASN A 1 94 ? -15.423 -3.876 -3.024 1.00 95.00 94 ASN A CA 1
ATOM 722 C C . ASN A 1 94 ? -15.952 -3.680 -4.448 1.00 95.00 94 ASN A C 1
ATOM 724 O O . ASN A 1 94 ? -15.196 -3.249 -5.312 1.00 95.00 94 ASN A O 1
ATOM 728 N N . ARG A 1 95 ? -17.244 -3.925 -4.695 1.00 95.25 95 ARG A N 1
ATOM 729 C CA . ARG A 1 95 ? -17.840 -3.718 -6.021 1.00 95.25 95 ARG A CA 1
ATOM 730 C C . ARG A 1 95 ? -17.797 -2.252 -6.451 1.00 95.25 95 ARG A C 1
ATOM 732 O O . ARG A 1 95 ? -17.507 -1.985 -7.612 1.00 95.25 95 ARG A O 1
ATOM 739 N N . ALA A 1 96 ? -18.068 -1.323 -5.535 1.00 95.19 96 ALA A N 1
ATOM 740 C CA . ALA A 1 96 ? -18.084 0.106 -5.832 1.00 95.19 96 ALA A CA 1
ATOM 741 C C . ALA A 1 96 ? -16.688 0.657 -6.157 1.00 95.19 96 ALA A C 1
ATOM 743 O O . ALA A 1 96 ? -16.543 1.484 -7.054 1.00 95.19 96 ALA A O 1
ATOM 744 N N . ILE A 1 97 ? -15.656 0.212 -5.433 1.00 92.44 97 ILE A N 1
ATOM 745 C CA . ILE A 1 97 ? -14.314 0.795 -5.555 1.00 92.44 97 ILE A CA 1
ATOM 746 C C . ILE A 1 97 ? -13.346 -0.021 -6.411 1.00 92.44 97 ILE A C 1
ATOM 748 O O . ILE A 1 97 ? -12.349 0.548 -6.850 1.00 92.44 97 ILE A O 1
ATOM 752 N N . LEU A 1 98 ? -13.616 -1.303 -6.670 1.00 93.25 98 LEU A N 1
ATOM 753 C CA . LEU A 1 98 ? -12.739 -2.210 -7.422 1.00 93.25 98 LEU A CA 1
ATOM 754 C C . LEU A 1 98 ? -13.436 -2.834 -8.650 1.00 93.25 98 LEU A C 1
ATOM 756 O O . LEU A 1 98 ? -13.332 -4.047 -8.840 1.00 93.25 98 LEU A O 1
ATOM 760 N N . PRO A 1 99 ? -14.156 -2.063 -9.492 1.00 91.88 99 PRO A N 1
ATOM 761 C CA . PRO A 1 99 ? -14.883 -2.643 -10.621 1.00 91.88 99 PRO A CA 1
ATOM 762 C C . PRO A 1 99 ? -13.961 -3.323 -11.647 1.00 91.88 99 PRO A C 1
ATOM 764 O O . PRO A 1 99 ? -14.380 -4.310 -12.240 1.00 91.88 99 PRO A O 1
ATOM 767 N N . ASN A 1 100 ? -12.713 -2.852 -11.780 1.00 93.25 100 ASN A N 1
ATOM 768 C CA . ASN A 1 100 ? -11.738 -3.302 -12.784 1.00 93.25 100 ASN A CA 1
ATOM 769 C C . ASN A 1 100 ? -10.476 -3.907 -12.135 1.00 93.25 100 ASN A C 1
ATOM 771 O O . ASN A 1 100 ? -9.363 -3.699 -12.614 1.00 93.25 100 ASN A O 1
ATOM 775 N N . LEU A 1 101 ? -10.618 -4.573 -10.981 1.00 95.88 101 LEU A N 1
ATOM 776 C CA . LEU A 1 101 ? -9.462 -5.137 -10.270 1.00 95.88 101 LEU A CA 1
ATOM 777 C C . LEU A 1 101 ? -8.701 -6.154 -11.124 1.00 95.88 101 LEU A C 1
ATOM 779 O O . LEU A 1 101 ? -7.478 -6.134 -11.135 1.00 95.88 101 LEU A O 1
ATOM 783 N N . GLU A 1 102 ? -9.425 -7.023 -11.823 1.00 96.81 102 GLU A N 1
ATOM 784 C CA . GLU A 1 102 ? -8.841 -8.065 -12.669 1.00 96.81 102 GLU A CA 1
ATOM 785 C C . GLU A 1 102 ? -8.010 -7.467 -13.809 1.00 96.81 102 GLU A C 1
ATOM 787 O O . GLU A 1 102 ? -6.844 -7.818 -13.963 1.00 96.81 102 GLU A O 1
ATOM 792 N N . ASP A 1 103 ? -8.556 -6.484 -14.528 1.00 97.50 103 ASP A N 1
ATOM 793 C CA . ASP A 1 103 ? -7.839 -5.797 -15.607 1.00 97.50 103 ASP A CA 1
ATOM 794 C C . ASP A 1 103 ? -6.574 -5.094 -15.107 1.00 97.50 103 ASP A C 1
ATOM 796 O O . ASP A 1 103 ? -5.526 -5.163 -15.748 1.00 97.50 103 ASP A O 1
ATOM 800 N N . ALA A 1 104 ? -6.642 -4.441 -13.943 1.00 97.06 104 ALA A N 1
ATOM 801 C CA . ALA A 1 104 ? -5.477 -3.782 -13.364 1.00 97.06 104 ALA A CA 1
ATOM 802 C C . ALA A 1 104 ? -4.400 -4.780 -12.933 1.00 97.06 104 ALA A C 1
ATOM 804 O O . ALA A 1 104 ? -3.228 -4.542 -13.200 1.00 97.06 104 ALA A O 1
ATOM 805 N N . LEU A 1 105 ? -4.786 -5.902 -12.317 1.00 98.25 105 LEU A N 1
ATOM 806 C CA . LEU A 1 105 ? -3.853 -6.973 -11.957 1.00 98.25 105 LEU A CA 1
ATOM 807 C C . LEU A 1 105 ? -3.190 -7.581 -13.200 1.00 98.25 105 LEU A C 1
ATOM 809 O O . LEU A 1 1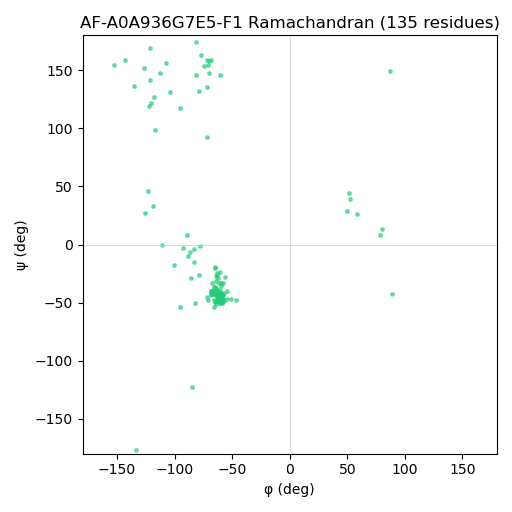05 ? -1.981 -7.803 -13.204 1.00 98.25 105 LEU A O 1
ATOM 813 N N . ASN A 1 106 ? -3.959 -7.800 -14.268 1.00 98.38 106 ASN A N 1
ATOM 814 C CA . ASN A 1 106 ? -3.430 -8.287 -15.541 1.00 98.38 106 ASN A CA 1
ATOM 815 C C . ASN A 1 106 ? -2.428 -7.294 -16.143 1.00 98.38 106 ASN A C 1
ATOM 817 O O . ASN A 1 106 ? -1.347 -7.687 -16.583 1.00 98.38 106 ASN A O 1
ATOM 821 N N . TYR A 1 107 ? -2.757 -6.001 -16.131 1.00 98.44 107 TYR A N 1
ATOM 822 C CA . TYR A 1 107 ? -1.878 -4.969 -16.668 1.00 98.44 107 TYR A CA 1
ATOM 823 C C . TYR A 1 107 ? -0.604 -4.784 -15.835 1.00 98.44 107 TYR A C 1
ATOM 825 O O . TYR A 1 107 ? 0.485 -4.702 -16.398 1.00 98.44 107 TYR A O 1
ATOM 833 N N . GLU A 1 108 ? -0.710 -4.799 -14.505 1.00 98.25 108 GLU A N 1
ATOM 834 C CA . GLU A 1 108 ? 0.452 -4.830 -13.610 1.00 98.25 108 GLU A CA 1
ATOM 835 C C . GLU A 1 108 ? 1.352 -6.036 -13.902 1.00 98.25 108 GLU A C 1
ATOM 837 O O . GLU A 1 108 ? 2.568 -5.882 -13.965 1.00 98.25 108 GLU A O 1
ATOM 842 N N . GLY A 1 109 ? 0.773 -7.214 -14.159 1.00 98.44 109 GLY A N 1
ATOM 843 C CA . GLY A 1 109 ? 1.525 -8.409 -14.548 1.00 98.44 109 GLY A CA 1
ATOM 844 C C . GLY A 1 109 ? 2.333 -8.222 -15.837 1.00 98.44 109 GLY A C 1
ATOM 845 O O . GLY A 1 109 ? 3.507 -8.590 -15.885 1.00 98.44 109 GLY A O 1
ATOM 846 N N . ILE A 1 110 ? 1.742 -7.596 -16.859 1.00 98.56 110 ILE A N 1
ATOM 847 C CA . ILE A 1 110 ? 2.440 -7.262 -18.113 1.00 98.56 110 ILE A CA 1
ATOM 848 C C . ILE A 1 110 ? 3.595 -6.289 -17.842 1.00 98.56 110 ILE A C 1
ATOM 850 O O . ILE A 1 110 ? 4.712 -6.509 -18.309 1.00 98.56 110 ILE A O 1
ATOM 854 N N . LEU A 1 111 ? 3.347 -5.225 -17.073 1.00 98.50 111 LEU A N 1
ATOM 855 C CA . LEU A 1 111 ? 4.374 -4.234 -16.744 1.00 98.50 111 LEU A CA 1
ATOM 856 C C . LEU A 1 111 ? 5.514 -4.836 -15.914 1.00 98.50 111 LEU A C 1
ATOM 858 O O . LEU A 1 111 ? 6.674 -4.511 -16.160 1.00 98.50 111 LEU A O 1
ATOM 862 N N . GLN A 1 112 ? 5.203 -5.733 -14.975 1.00 98.12 112 GLN A N 1
ATOM 863 C CA . GLN A 1 112 ? 6.204 -6.456 -14.194 1.00 98.12 112 GLN A CA 1
ATOM 864 C C . GLN A 1 112 ? 7.060 -7.382 -15.058 1.00 98.12 112 GLN A C 1
ATOM 866 O O . GLN A 1 112 ? 8.272 -7.421 -14.867 1.00 98.12 112 GLN A O 1
ATOM 871 N N . ASP A 1 113 ? 6.473 -8.101 -16.020 1.00 98.25 113 ASP A N 1
ATOM 872 C CA . ASP A 1 113 ? 7.241 -8.956 -16.936 1.00 98.25 113 ASP A CA 1
ATOM 873 C C . ASP A 1 113 ? 8.223 -8.133 -17.783 1.00 98.25 113 ASP A C 1
ATOM 875 O O . ASP A 1 113 ? 9.389 -8.506 -17.935 1.00 98.25 113 ASP A O 1
ATOM 879 N N . VAL A 1 114 ? 7.782 -6.972 -18.278 1.00 98.25 114 VAL A N 1
ATOM 880 C CA . VAL A 1 114 ? 8.647 -6.037 -19.009 1.00 98.25 114 VAL A CA 1
ATOM 881 C C . VAL A 1 114 ? 9.759 -5.501 -18.102 1.00 98.25 114 VAL A C 1
ATOM 883 O O . VAL A 1 114 ? 10.937 -5.595 -18.457 1.00 98.25 114 VAL A O 1
ATOM 886 N N . ALA A 1 115 ? 9.413 -4.980 -16.920 1.00 97.75 115 ALA A N 1
ATOM 887 C CA . ALA A 1 115 ? 10.373 -4.396 -15.984 1.00 97.75 115 ALA A CA 1
ATOM 888 C C . ALA A 1 115 ? 11.397 -5.432 -15.490 1.00 97.75 115 ALA A C 1
ATOM 890 O O . ALA A 1 115 ? 12.600 -5.168 -15.494 1.00 97.75 115 ALA A O 1
ATOM 891 N N . GLY A 1 116 ? 10.948 -6.644 -15.159 1.00 97.31 116 GLY A N 1
ATOM 892 C CA . GLY A 1 116 ? 11.787 -7.733 -14.658 1.00 97.31 116 GLY A CA 1
ATOM 893 C C . GLY A 1 116 ? 12.821 -8.252 -15.664 1.00 97.31 116 GLY A C 1
ATOM 894 O O . GLY A 1 116 ? 13.822 -8.853 -15.274 1.00 97.31 116 GLY A O 1
ATOM 895 N N . LYS A 1 117 ? 12.630 -7.997 -16.962 1.00 97.88 117 LYS A N 1
ATOM 896 C CA . LYS A 1 117 ? 13.595 -8.349 -18.018 1.00 97.88 117 LYS A CA 1
ATOM 897 C C . LYS A 1 117 ? 14.640 -7.259 -18.276 1.00 97.88 117 LYS A C 1
ATOM 899 O O . LYS A 1 117 ? 15.609 -7.514 -18.998 1.00 97.88 117 LYS A O 1
ATOM 904 N N . SER A 1 118 ? 14.467 -6.070 -17.701 1.00 97.69 118 SER A N 1
ATOM 905 C CA . SER A 1 118 ? 15.337 -4.918 -17.942 1.00 97.69 118 SER A CA 1
ATOM 906 C C . SER A 1 118 ? 16.736 -5.086 -17.332 1.00 97.69 118 SER A C 1
ATOM 908 O O . SER A 1 118 ? 16.961 -5.863 -16.397 1.00 97.69 118 SER A O 1
ATOM 910 N N . ALA A 1 119 ? 17.705 -4.338 -17.869 1.00 97.56 119 ALA A N 1
ATOM 911 C CA . ALA A 1 119 ? 19.035 -4.237 -17.273 1.00 97.56 119 ALA A CA 1
ATOM 9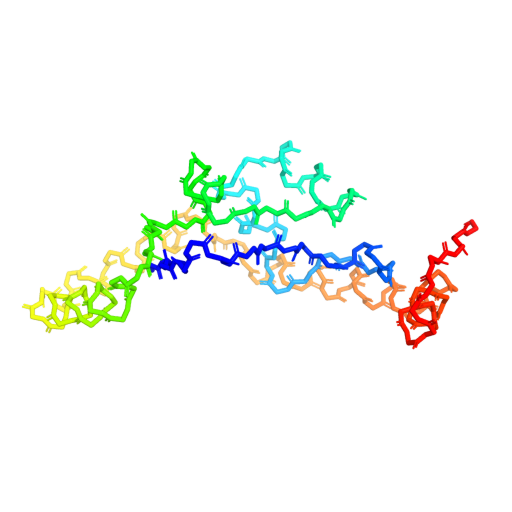12 C C . ALA A 1 119 ? 18.983 -3.538 -15.903 1.00 97.56 119 ALA A C 1
ATOM 914 O O . ALA A 1 119 ? 19.667 -3.971 -14.974 1.00 97.56 119 ALA A O 1
ATOM 915 N N . GLU A 1 120 ? 18.117 -2.530 -15.758 1.00 97.44 120 GLU A N 1
ATOM 916 C CA . GLU A 1 120 ? 17.912 -1.803 -14.504 1.00 97.44 120 GLU A CA 1
ATOM 917 C C . GLU A 1 120 ? 17.453 -2.731 -13.380 1.00 97.44 120 GLU A C 1
ATOM 919 O O . GLU A 1 120 ? 17.974 -2.650 -12.271 1.00 97.44 120 GLU A O 1
ATOM 924 N N . HIS A 1 121 ? 16.542 -3.669 -13.656 1.00 97.75 121 HIS A N 1
ATOM 925 C CA . HIS A 1 121 ? 16.105 -4.630 -12.646 1.00 97.75 121 HIS A CA 1
ATOM 926 C C . HIS A 1 121 ? 17.249 -5.534 -12.178 1.00 97.75 121 HIS A C 1
ATOM 928 O O . HIS A 1 121 ? 17.442 -5.724 -10.974 1.00 97.75 121 HIS A O 1
ATOM 934 N N . LYS A 1 122 ? 18.057 -6.054 -13.113 1.00 97.38 122 LYS A N 1
ATOM 935 C CA . LYS A 1 122 ? 19.231 -6.881 -12.780 1.00 97.38 122 LYS A CA 1
ATOM 936 C C . LYS A 1 122 ? 20.203 -6.126 -11.874 1.00 97.38 122 LYS A C 1
ATOM 938 O O . LYS A 1 122 ? 20.690 -6.688 -10.892 1.00 97.38 122 LYS A O 1
ATOM 943 N N . GLU A 1 123 ? 20.463 -4.860 -12.181 1.00 97.75 123 GLU A N 1
ATOM 944 C CA . GLU A 1 123 ? 21.305 -3.990 -11.363 1.00 97.75 123 GLU A CA 1
ATOM 945 C C . GLU A 1 123 ? 20.663 -3.666 -10.007 1.00 97.75 123 GLU A C 1
ATOM 947 O O . GLU A 1 123 ? 21.332 -3.758 -8.979 1.00 97.75 123 GLU A O 1
ATOM 952 N N . GLY A 1 124 ? 19.362 -3.375 -9.972 1.00 97.19 124 GLY A N 1
ATOM 953 C CA . GLY A 1 124 ? 18.601 -3.136 -8.747 1.00 97.19 124 GLY A CA 1
ATOM 954 C C . GLY A 1 124 ? 18.679 -4.313 -7.773 1.00 97.19 124 GLY A C 1
ATOM 955 O O . GLY A 1 124 ? 19.009 -4.137 -6.598 1.00 97.19 124 GLY A O 1
ATOM 956 N N . VAL A 1 125 ? 18.457 -5.533 -8.268 1.00 97.19 125 VAL A N 1
ATOM 957 C CA . VAL A 1 125 ? 18.576 -6.766 -7.475 1.00 97.19 125 VAL A CA 1
ATOM 958 C C . VAL A 1 125 ? 20.010 -6.979 -6.996 1.00 97.19 125 VAL A C 1
ATOM 960 O O . VAL A 1 125 ? 20.229 -7.257 -5.814 1.00 97.19 125 VAL A O 1
ATOM 963 N N . LYS A 1 126 ? 20.999 -6.814 -7.882 1.00 97.50 126 LYS A N 1
ATOM 964 C CA . LYS A 1 126 ? 22.416 -6.946 -7.523 1.00 97.50 126 LYS A CA 1
ATOM 965 C C . LYS A 1 126 ? 22.802 -5.966 -6.410 1.00 97.50 126 LYS A C 1
ATOM 967 O O . LYS A 1 126 ? 23.363 -6.379 -5.396 1.00 97.50 126 LYS A O 1
ATOM 972 N N . ALA A 1 127 ? 22.455 -4.691 -6.563 1.00 97.19 127 ALA A N 1
ATOM 973 C CA . ALA A 1 127 ? 22.732 -3.644 -5.587 1.00 97.19 127 ALA A CA 1
ATOM 974 C C . ALA A 1 127 ? 22.069 -3.914 -4.229 1.00 97.19 127 ALA A C 1
ATOM 976 O O . ALA A 1 127 ? 22.693 -3.697 -3.188 1.00 97.19 127 ALA A O 1
ATOM 977 N N . PHE A 1 128 ? 20.838 -4.436 -4.235 1.00 95.38 128 PHE A N 1
ATOM 978 C CA . PHE A 1 128 ? 20.121 -4.815 -3.021 1.00 95.38 128 PHE A CA 1
ATOM 979 C C . PHE A 1 128 ? 20.857 -5.907 -2.230 1.00 95.38 128 PHE A C 1
ATOM 981 O O . PHE A 1 128 ? 21.084 -5.743 -1.028 1.00 95.38 128 PHE A O 1
ATOM 988 N N . PHE A 1 129 ? 21.292 -6.988 -2.891 1.00 96.62 129 PHE A N 1
ATOM 989 C CA . PHE A 1 129 ? 22.071 -8.051 -2.240 1.00 96.62 129 PHE A CA 1
ATOM 990 C C . PHE A 1 129 ? 23.439 -7.565 -1.752 1.00 96.62 129 PHE A C 1
ATOM 992 O O . PHE A 1 129 ? 23.886 -7.948 -0.670 1.00 96.62 129 PHE A O 1
ATOM 999 N N . GLU A 1 130 ? 24.076 -6.675 -2.511 1.00 97.31 130 GLU A N 1
ATOM 1000 C CA . GLU A 1 130 ? 25.356 -6.050 -2.162 1.00 97.31 130 GLU A CA 1
ATOM 1001 C C . GLU A 1 130 ? 25.214 -4.918 -1.120 1.00 97.31 130 GLU A C 1
ATOM 1003 O O . GLU A 1 130 ? 26.217 -4.342 -0.703 1.00 97.31 130 GLU A O 1
ATOM 1008 N N . LYS A 1 131 ? 23.987 -4.603 -0.668 1.00 95.00 131 LYS A N 1
ATOM 1009 C CA . LYS A 1 131 ? 23.668 -3.518 0.284 1.00 95.00 131 LYS A CA 1
ATOM 1010 C C . LYS A 1 131 ? 24.244 -2.158 -0.126 1.00 95.00 131 LYS A C 1
ATOM 1012 O O . LYS A 1 131 ? 24.698 -1.382 0.716 1.00 95.00 131 LYS A O 1
ATOM 1017 N N . ARG A 1 132 ? 24.204 -1.858 -1.421 1.00 96.38 132 ARG A N 1
ATOM 1018 C CA . ARG A 1 132 ? 24.659 -0.587 -1.996 1.00 96.38 132 ARG A CA 1
ATOM 1019 C C . ARG A 1 132 ? 23.529 0.113 -2.740 1.00 96.38 132 ARG A C 1
ATOM 1021 O O . ARG A 1 132 ? 22.491 -0.476 -3.022 1.00 96.38 132 ARG A O 1
ATOM 1028 N N . HIS A 1 133 ? 23.754 1.371 -3.103 1.00 93.44 133 HIS A N 1
ATOM 1029 C CA . HIS A 1 133 ? 22.846 2.076 -4.002 1.00 93.44 133 HIS A CA 1
ATOM 1030 C C . HIS A 1 133 ? 22.976 1.535 -5.442 1.00 93.44 133 HIS A C 1
ATOM 1032 O O . HIS A 1 133 ? 24.109 1.316 -5.898 1.00 93.44 133 HIS A O 1
ATOM 1038 N N . PRO A 1 134 ? 21.851 1.299 -6.146 1.00 94.75 134 PRO A N 1
ATOM 1039 C CA . PRO A 1 134 ? 21.865 0.905 -7.551 1.00 94.75 134 PRO A CA 1
ATOM 1040 C C . PRO A 1 134 ? 22.297 2.067 -8.445 1.00 94.75 134 PRO A C 1
ATOM 1042 O O . PRO A 1 134 ? 22.128 3.235 -8.086 1.00 94.75 134 PRO A O 1
ATOM 1045 N N . ARG A 1 135 ? 22.853 1.743 -9.613 1.00 94.75 135 ARG A N 1
ATOM 1046 C CA . ARG A 1 135 ? 23.162 2.716 -10.668 1.00 94.75 135 ARG A CA 1
ATOM 1047 C C . ARG A 1 135 ? 22.332 2.392 -11.901 1.00 94.75 135 ARG A C 1
ATOM 1049 O O . ARG A 1 135 ? 22.679 1.488 -12.647 1.00 94.75 135 ARG A O 1
ATOM 1056 N N . PHE A 1 136 ? 21.231 3.105 -12.066 1.00 92.94 136 PHE A N 1
ATOM 1057 C CA . PHE A 1 136 ? 20.375 2.983 -13.240 1.00 92.94 136 PHE A CA 1
ATOM 1058 C C . PHE A 1 136 ? 20.947 3.814 -14.402 1.00 92.94 136 PHE A C 1
ATOM 1060 O O . PHE A 1 136 ? 21.588 4.838 -14.145 1.00 92.94 136 PHE A O 1
ATOM 1067 N N . GLU A 1 137 ? 20.772 3.337 -15.637 1.00 79.81 137 GLU A N 1
ATOM 1068 C CA . GLU A 1 137 ? 21.269 3.958 -16.881 1.00 79.81 137 GLU A CA 1
ATOM 1069 C C . GLU A 1 137 ? 20.126 4.553 -17.703 1.00 79.81 137 GLU A C 1
ATOM 1071 O O . GLU A 1 137 ? 19.086 3.872 -17.834 1.00 79.81 137 GLU A O 1
#